Protein AF-A0A849GI35-F1 (afdb_monomer_lite)

Foldseek 3Di:
DDDDDDPPPDDDPPQDPVNVVVVVVCVCCVPPVPPPQVVLCVVPPPCSVVVVVVVVVVVVVVVVVVVVVVVD

Sequence (72 aa):
MNARHREDSGLERAIGPLGVGAIALNGVIGAGIFALPGVAAEAAGLFSPWLFVICAVLIMTVVLSFARAASF

pLDDT: mean 81.99, std 12.87, range [41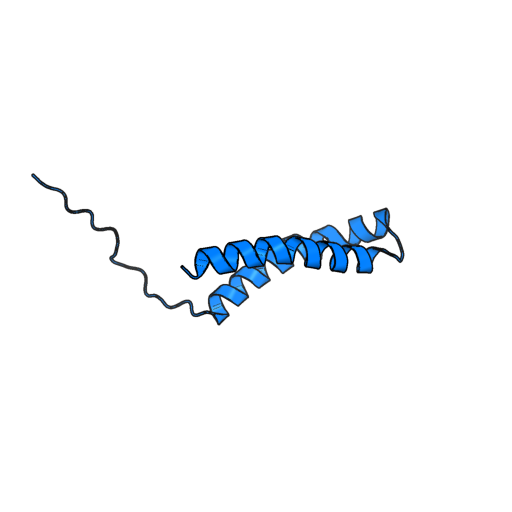.66, 95.12]

Radius of gyration: 19.36 Å; chains: 1; bounding box: 31×25×67 Å

Structure (mmCIF, N/CA/C/O backbone):
data_AF-A0A849GI35-F1
#
_entry.id   AF-A0A849GI35-F1
#
loop_
_atom_site.group_PDB
_atom_site.id
_atom_site.type_symbol
_atom_site.label_atom_id
_atom_site.label_alt_id
_atom_site.label_comp_id
_atom_site.label_asym_id
_atom_site.label_entity_id
_atom_site.label_seq_id
_atom_site.pdbx_PDB_ins_code
_atom_site.Cartn_x
_atom_site.Cartn_y
_atom_site.Cartn_z
_atom_site.occupancy
_atom_site.B_iso_or_equiv
_atom_site.auth_seq_id
_atom_site.auth_comp_id
_atom_site.auth_asym_id
_atom_site.auth_atom_id
_atom_site.pdbx_PDB_model_num
ATOM 1 N N . MET A 1 1 ? -4.235 10.948 48.036 1.00 47.75 1 MET A N 1
ATOM 2 C CA . MET A 1 1 ? -3.344 11.025 46.862 1.00 47.75 1 MET A CA 1
ATOM 3 C C . MET A 1 1 ? -3.546 9.749 46.056 1.00 47.75 1 MET A C 1
ATOM 5 O O . MET A 1 1 ? -3.109 8.712 46.516 1.00 47.75 1 MET A O 1
ATOM 9 N N . ASN A 1 2 ? -4.328 9.786 44.971 1.00 41.66 2 ASN A N 1
ATOM 10 C CA . ASN A 1 2 ? -4.397 8.705 43.976 1.00 41.66 2 ASN A CA 1
ATOM 11 C C . ASN A 1 2 ? -4.938 9.290 42.666 1.00 41.66 2 ASN A C 1
ATOM 13 O O . ASN A 1 2 ? -6.134 9.550 42.531 1.00 41.66 2 ASN A O 1
ATOM 17 N N . ALA A 1 3 ? -4.021 9.569 41.742 1.00 52.97 3 ALA A N 1
ATOM 18 C CA . ALA A 1 3 ? -4.318 10.039 40.400 1.00 52.97 3 ALA A CA 1
ATOM 19 C C . ALA A 1 3 ? -4.959 8.893 39.608 1.00 52.97 3 ALA A C 1
ATOM 21 O O . ALA A 1 3 ? -4.294 7.921 39.256 1.00 52.97 3 ALA A O 1
ATOM 22 N N . ARG A 1 4 ? -6.269 8.984 39.356 1.00 53.44 4 ARG A N 1
ATOM 23 C CA . ARG A 1 4 ? -6.929 8.126 38.370 1.00 53.44 4 ARG A CA 1
ATOM 24 C C . ARG A 1 4 ? -6.549 8.621 36.978 1.00 53.44 4 ARG A C 1
ATOM 26 O O . ARG A 1 4 ? -6.877 9.750 36.626 1.00 53.44 4 ARG A O 1
ATOM 33 N N . HIS A 1 5 ? -5.857 7.768 36.228 1.00 53.12 5 HIS A N 1
ATOM 34 C CA . HIS A 1 5 ? -5.598 7.899 34.795 1.00 53.12 5 HIS A CA 1
ATOM 35 C C . HIS A 1 5 ? -6.900 8.285 34.073 1.00 53.12 5 HIS A C 1
ATOM 37 O O . HIS A 1 5 ? -7.882 7.544 34.121 1.00 53.12 5 HIS A O 1
ATOM 43 N N . ARG A 1 6 ? -6.925 9.465 33.450 1.00 54.97 6 ARG A N 1
ATOM 44 C CA . ARG A 1 6 ? -8.024 9.957 32.614 1.00 54.97 6 ARG A CA 1
ATOM 45 C C . ARG A 1 6 ? -7.493 10.045 31.193 1.00 54.97 6 ARG A C 1
ATOM 47 O O . ARG A 1 6 ? -7.078 11.111 30.764 1.00 54.97 6 ARG A O 1
ATOM 54 N N . GLU A 1 7 ? -7.461 8.913 30.503 1.00 58.78 7 GLU A N 1
ATOM 55 C CA . GLU A 1 7 ? -6.946 8.847 29.127 1.00 58.78 7 GLU A CA 1
ATOM 56 C C . GLU A 1 7 ? -8.007 8.526 28.072 1.00 58.78 7 GLU A C 1
ATOM 58 O O . GLU A 1 7 ? -7.672 8.362 26.911 1.00 58.78 7 GLU A O 1
ATOM 63 N N . ASP A 1 8 ? -9.294 8.541 28.422 1.00 56.34 8 ASP A N 1
ATOM 64 C CA . ASP A 1 8 ? -10.368 8.248 27.463 1.00 56.34 8 ASP A CA 1
ATOM 65 C C . ASP A 1 8 ? -11.496 9.285 27.553 1.00 56.34 8 ASP A C 1
ATOM 67 O O . ASP A 1 8 ? -12.645 9.011 27.892 1.00 56.34 8 ASP A O 1
ATOM 71 N N . SER A 1 9 ? -11.151 10.555 27.343 1.00 59.56 9 SER A N 1
ATOM 72 C CA . SER A 1 9 ? -12.148 11.620 27.229 1.00 59.56 9 SER A CA 1
ATOM 73 C C . SER A 1 9 ? -11.775 12.572 26.100 1.00 59.56 9 SER A C 1
ATOM 75 O O . SER A 1 9 ? -11.111 13.573 26.362 1.00 59.56 9 SER A O 1
ATOM 77 N N . GLY A 1 10 ? -12.204 12.277 24.864 1.00 65.00 10 GLY A N 1
ATOM 78 C CA . GLY A 1 10 ? -12.269 13.323 23.835 1.00 65.00 10 GLY A CA 1
ATOM 79 C C . GLY A 1 10 ? -12.213 12.951 22.352 1.00 65.00 10 GLY A C 1
ATOM 80 O O . GLY A 1 10 ? -12.251 13.880 21.554 1.00 65.00 10 GLY A O 1
ATOM 81 N N . LEU A 1 11 ? -12.127 11.681 21.939 1.00 75.94 11 LEU A N 1
ATOM 82 C CA . LEU A 1 11 ? -12.232 11.345 20.511 1.00 75.94 11 LEU A CA 1
ATOM 83 C C . LEU A 1 11 ? -13.526 10.588 20.225 1.00 75.94 11 LEU A C 1
ATOM 85 O O . LEU A 1 11 ? -13.715 9.451 20.651 1.00 75.94 11 LEU A O 1
ATOM 89 N N . GLU A 1 12 ? -14.417 11.228 19.472 1.00 81.50 12 GLU A N 1
ATOM 90 C CA . GLU A 1 12 ? -15.572 10.551 18.897 1.00 81.50 12 GLU A CA 1
ATOM 91 C C . GLU A 1 12 ? -15.085 9.519 17.868 1.00 81.50 12 GLU A C 1
ATOM 93 O O . GLU A 1 12 ? -14.260 9.833 17.004 1.00 81.50 12 GLU A O 1
ATOM 98 N N . ARG A 1 13 ? -15.586 8.275 17.942 1.00 77.31 13 ARG A N 1
ATOM 99 C CA . ARG A 1 13 ? -15.322 7.232 16.930 1.00 77.31 13 ARG A CA 1
ATOM 100 C C . ARG A 1 13 ? -16.068 7.558 15.632 1.00 77.31 13 ARG A C 1
ATOM 102 O O . ARG A 1 13 ? -17.007 6.869 15.251 1.00 77.31 13 ARG A O 1
ATOM 109 N N . ALA A 1 14 ? -15.627 8.611 14.952 1.00 84.06 14 ALA A N 1
ATOM 110 C CA . ALA A 1 14 ? -16.192 9.087 13.694 1.00 84.06 14 ALA A CA 1
ATOM 111 C C . ALA A 1 14 ? -15.672 8.303 12.475 1.00 84.06 14 ALA A C 1
ATOM 113 O O . ALA A 1 14 ? -16.294 8.301 11.414 1.00 84.06 14 ALA A O 1
ATOM 114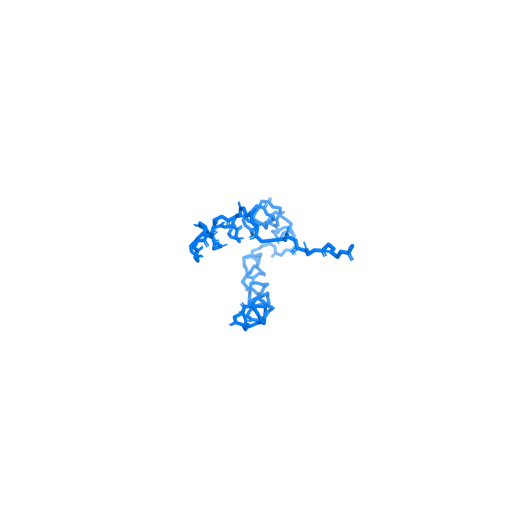 N N . ILE A 1 15 ? -14.526 7.627 12.607 1.00 85.81 15 ILE A N 1
ATOM 115 C CA . ILE A 1 15 ? -13.878 6.926 11.496 1.00 85.81 15 ILE A CA 1
ATOM 116 C C . ILE A 1 15 ? -14.440 5.505 11.402 1.00 85.81 15 ILE A C 1
ATOM 118 O O . ILE A 1 15 ? -14.082 4.614 12.171 1.00 85.81 15 ILE A O 1
ATOM 122 N N . GLY A 1 16 ? -15.331 5.303 10.434 1.00 87.50 16 GLY A N 1
ATOM 123 C CA . GLY A 1 16 ? -15.827 3.983 10.057 1.00 87.50 16 GLY A CA 1
ATOM 124 C C . GLY A 1 16 ? -14.827 3.183 9.206 1.00 87.50 16 GLY A C 1
ATOM 125 O O . GLY A 1 16 ? -13.781 3.701 8.809 1.00 87.50 16 GLY A O 1
ATOM 126 N N . PRO A 1 17 ? -15.162 1.934 8.841 1.00 86.19 17 PRO A N 1
ATOM 127 C CA . PRO A 1 17 ? -14.296 1.059 8.041 1.00 86.19 17 PRO A CA 1
ATOM 128 C C . PRO A 1 17 ? -13.905 1.666 6.684 1.00 86.19 17 PRO A C 1
ATOM 130 O O . PRO A 1 17 ? -12.770 1.510 6.241 1.00 86.19 17 PRO A O 1
ATOM 133 N N . LEU A 1 18 ? -14.807 2.425 6.053 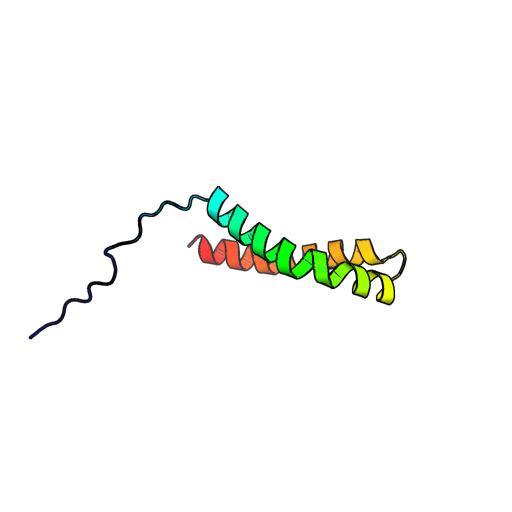1.00 89.44 18 LEU A N 1
ATOM 134 C CA . LEU A 1 18 ? -14.504 3.163 4.822 1.00 89.44 18 LEU A CA 1
ATOM 135 C C . LEU A 1 18 ? -13.486 4.289 5.049 1.00 89.44 18 LEU A C 1
ATOM 137 O O . LEU A 1 18 ? -12.634 4.518 4.197 1.00 89.44 18 LEU A O 1
ATOM 141 N N . GLY A 1 19 ? -13.540 4.962 6.202 1.00 90.50 19 GLY A N 1
ATOM 142 C CA . GLY A 1 19 ? -12.573 5.997 6.569 1.00 90.50 19 GLY A CA 1
ATOM 143 C C . GLY A 1 19 ? -11.182 5.413 6.812 1.00 90.50 19 GLY A C 1
ATOM 144 O O . GLY A 1 19 ? -10.199 5.941 6.300 1.00 90.50 19 GLY A O 1
ATOM 145 N N . VAL A 1 20 ? -11.101 4.267 7.498 1.00 90.44 20 VAL A N 1
ATOM 146 C CA . VAL A 1 20 ? -9.839 3.523 7.659 1.00 90.44 20 VAL A CA 1
ATOM 147 C C . VAL A 1 20 ? -9.284 3.093 6.296 1.00 90.44 20 VAL A C 1
ATOM 149 O O . VAL A 1 20 ? -8.101 3.291 6.022 1.00 90.44 20 VAL A O 1
ATOM 152 N N . GLY A 1 21 ? -10.141 2.574 5.409 1.00 90.56 21 GLY A N 1
ATOM 153 C CA . GLY A 1 21 ? -9.756 2.209 4.044 1.00 90.56 21 GLY A CA 1
ATOM 154 C C . GLY A 1 21 ? -9.241 3.396 3.224 1.00 90.56 21 GLY A C 1
ATOM 155 O O . GLY A 1 21 ? -8.227 3.273 2.541 1.00 90.56 21 GLY A O 1
ATOM 156 N N . ALA A 1 22 ? -9.885 4.561 3.331 1.00 92.50 22 ALA A N 1
ATOM 157 C CA . ALA A 1 22 ? -9.465 5.778 2.639 1.00 92.50 22 ALA A CA 1
ATOM 158 C C . ALA A 1 22 ? -8.092 6.285 3.118 1.00 92.50 22 ALA A C 1
ATOM 160 O O . ALA A 1 22 ? -7.268 6.682 2.294 1.00 92.50 22 ALA A O 1
ATOM 161 N N . ILE A 1 23 ? -7.816 6.221 4.425 1.00 90.38 23 ILE A N 1
ATOM 162 C CA . ILE A 1 23 ? -6.508 6.583 4.995 1.00 90.38 23 ILE A CA 1
ATOM 163 C C . ILE A 1 23 ? -5.419 5.630 4.487 1.00 90.38 23 ILE A C 1
ATOM 165 O O . ILE A 1 23 ? -4.369 6.077 4.025 1.00 90.38 23 ILE A O 1
ATOM 169 N N . ALA A 1 24 ? -5.680 4.319 4.516 1.00 89.44 24 ALA A N 1
ATOM 170 C CA . ALA A 1 24 ? -4.742 3.321 4.008 1.00 89.44 24 ALA A CA 1
ATOM 171 C C . ALA A 1 24 ? -4.455 3.519 2.509 1.00 89.44 24 ALA A C 1
ATOM 173 O O . ALA A 1 24 ? -3.297 3.504 2.090 1.00 89.44 24 ALA A O 1
ATOM 174 N N . LEU A 1 25 ? -5.495 3.772 1.706 1.00 89.75 25 LEU A N 1
ATOM 175 C CA . LEU A 1 25 ? -5.362 4.033 0.274 1.00 89.75 25 LEU A CA 1
ATOM 176 C C . LEU A 1 25 ? -4.535 5.294 -0.001 1.00 89.75 25 LEU A C 1
ATOM 178 O O . LEU A 1 25 ? -3.668 5.276 -0.872 1.00 89.75 25 LEU A O 1
ATOM 182 N N . ASN A 1 26 ? -4.767 6.369 0.758 1.00 90.06 26 ASN A N 1
ATOM 183 C CA . ASN A 1 26 ? -3.998 7.604 0.637 1.00 90.06 26 ASN A CA 1
ATOM 184 C C . ASN A 1 26 ? -2.498 7.363 0.887 1.00 90.06 26 ASN A C 1
ATOM 186 O O . ASN A 1 26 ? -1.675 7.806 0.086 1.00 90.06 26 ASN A O 1
ATOM 190 N N . GLY A 1 27 ? -2.151 6.590 1.923 1.00 85.38 27 GLY A N 1
ATOM 191 C CA . GLY A 1 27 ? -0.761 6.224 2.211 1.00 85.38 27 GLY A CA 1
ATOM 192 C C . GLY A 1 27 ? -0.109 5.391 1.102 1.00 85.38 27 GLY A C 1
ATOM 193 O O . GLY A 1 27 ? 1.008 5.690 0.679 1.00 85.38 27 GLY A O 1
ATOM 194 N N . VAL A 1 28 ? -0.817 4.380 0.583 1.00 87.38 28 VAL A N 1
ATOM 195 C CA . VAL A 1 28 ? -0.300 3.490 -0.475 1.00 87.38 28 VAL A CA 1
ATOM 196 C C . VAL A 1 28 ? -0.114 4.231 -1.799 1.00 87.38 28 VAL A C 1
ATOM 198 O O . VAL A 1 28 ? 0.935 4.100 -2.430 1.00 87.38 28 VAL A O 1
ATOM 201 N N . ILE A 1 29 ? -1.100 5.028 -2.225 1.00 87.56 29 ILE A N 1
ATOM 202 C CA . ILE A 1 29 ? -1.003 5.795 -3.475 1.00 87.56 29 ILE A CA 1
ATOM 203 C C . ILE A 1 29 ? 0.097 6.857 -3.360 1.00 87.56 29 ILE A C 1
ATOM 205 O O . ILE A 1 29 ? 0.917 6.973 -4.271 1.00 87.56 29 ILE A O 1
ATOM 209 N N . GLY A 1 30 ? 0.141 7.594 -2.244 1.00 77.81 30 GLY A N 1
ATOM 210 C CA . GLY A 1 30 ? 1.106 8.672 -2.029 1.00 77.81 30 GLY A CA 1
ATOM 211 C C . GLY A 1 30 ? 2.556 8.188 -2.039 1.00 77.81 30 GLY A C 1
ATOM 212 O O . GLY A 1 30 ? 3.384 8.758 -2.745 1.00 77.81 30 GLY A O 1
ATOM 213 N N . ALA A 1 31 ? 2.859 7.112 -1.307 1.00 75.12 31 ALA A N 1
ATOM 214 C CA . ALA A 1 31 ? 4.220 6.584 -1.220 1.00 75.12 31 ALA A CA 1
ATOM 215 C C . ALA A 1 31 ? 4.612 5.700 -2.419 1.00 75.12 31 ALA A C 1
ATOM 217 O O . ALA A 1 31 ? 5.769 5.696 -2.833 1.00 75.12 31 ALA A O 1
ATOM 218 N N . GLY A 1 32 ? 3.666 4.932 -2.969 1.00 73.38 32 GLY A N 1
ATOM 219 C CA . GLY A 1 32 ? 3.962 3.889 -3.951 1.00 73.38 32 GLY A CA 1
ATOM 220 C C . GLY A 1 32 ? 3.899 4.353 -5.404 1.00 73.38 32 GLY A C 1
ATOM 221 O O . GLY A 1 32 ? 4.846 4.155 -6.163 1.00 73.38 32 GLY A O 1
ATOM 222 N N . ILE A 1 33 ? 2.787 4.968 -5.814 1.00 80.69 33 ILE A N 1
ATOM 223 C CA . ILE A 1 33 ? 2.480 5.172 -7.241 1.00 80.69 33 ILE A CA 1
ATOM 224 C C . ILE A 1 33 ? 3.311 6.294 -7.865 1.00 80.69 33 ILE A C 1
ATOM 226 O O . ILE A 1 33 ? 3.628 6.224 -9.045 1.00 80.69 33 ILE A O 1
ATOM 230 N N . PHE A 1 34 ? 3.707 7.310 -7.104 1.00 76.19 34 PHE A N 1
ATOM 231 C CA . PHE A 1 34 ? 4.465 8.430 -7.671 1.00 76.19 34 PHE A CA 1
ATOM 232 C C . PHE A 1 34 ? 5.976 8.198 -7.713 1.00 76.19 34 PHE A C 1
ATOM 2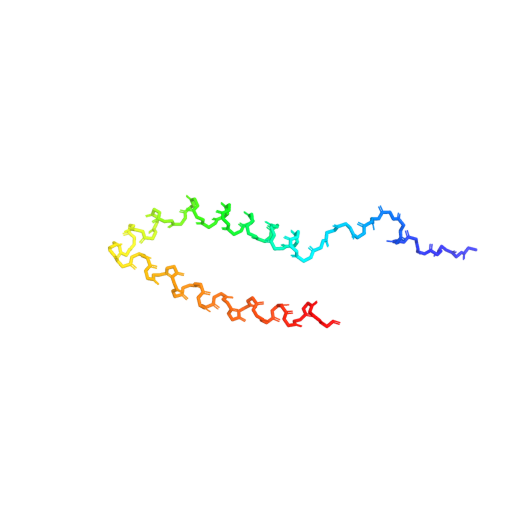34 O O . PHE A 1 34 ? 6.651 8.776 -8.560 1.00 76.19 34 PHE A O 1
ATOM 241 N N . ALA A 1 35 ? 6.511 7.345 -6.839 1.00 72.62 35 ALA A N 1
ATOM 242 C CA . ALA A 1 35 ? 7.951 7.118 -6.749 1.00 72.62 35 ALA A CA 1
ATOM 243 C C . ALA A 1 35 ? 8.417 5.897 -7.555 1.00 72.62 35 ALA A C 1
ATOM 245 O O . ALA A 1 35 ? 9.463 5.938 -8.193 1.00 72.62 35 ALA A O 1
ATOM 246 N N . LEU A 1 36 ? 7.658 4.800 -7.530 1.00 80.00 36 LEU A N 1
ATOM 247 C CA . LEU A 1 36 ? 8.150 3.486 -7.954 1.00 80.00 36 LEU A CA 1
ATOM 248 C C . LEU A 1 36 ? 8.049 3.165 -9.459 1.00 80.00 36 LEU A C 1
ATOM 250 O O . LEU A 1 36 ? 8.912 2.423 -9.930 1.00 80.00 36 LEU A O 1
ATOM 254 N N . PRO A 1 37 ? 7.072 3.666 -10.248 1.00 82.06 37 PRO A N 1
ATOM 255 C CA . PRO A 1 37 ? 6.920 3.241 -11.643 1.00 82.06 37 PRO A CA 1
ATOM 256 C C . PRO A 1 37 ? 8.118 3.562 -12.531 1.00 82.06 37 PRO A C 1
ATOM 258 O O . PRO A 1 37 ? 8.493 2.726 -13.349 1.00 82.06 37 PRO A O 1
ATOM 261 N N . GLY A 1 38 ? 8.739 4.733 -12.349 1.00 83.81 38 GLY A N 1
ATOM 262 C CA . GLY A 1 38 ? 9.928 5.123 -13.114 1.00 83.81 38 GLY A CA 1
ATOM 263 C C . GLY A 1 38 ? 11.097 4.174 -12.858 1.00 83.81 38 GLY A C 1
ATOM 264 O O . GLY A 1 38 ? 11.672 3.630 -13.794 1.00 83.81 38 GLY A O 1
ATOM 265 N N . VAL A 1 39 ? 11.372 3.883 -11.585 1.00 83.81 39 VAL A N 1
ATOM 266 C CA . VAL A 1 39 ? 12.460 2.979 -11.178 1.00 83.81 39 VAL A CA 1
ATOM 267 C C . VAL A 1 39 ? 12.197 1.541 -11.630 1.00 83.81 39 VAL A C 1
ATOM 269 O O . VAL A 1 39 ? 13.104 0.847 -12.079 1.00 83.81 39 VAL A O 1
ATOM 272 N N . ALA A 1 40 ? 10.944 1.087 -11.547 1.00 85.56 40 ALA A N 1
ATOM 273 C CA . ALA A 1 40 ? 10.554 -0.245 -11.995 1.00 85.56 40 ALA A CA 1
ATOM 274 C C . ALA A 1 40 ? 10.651 -0.392 -13.524 1.00 85.56 40 ALA A C 1
ATOM 276 O O . ALA A 1 40 ? 11.063 -1.443 -14.014 1.00 85.56 40 ALA A O 1
ATOM 277 N N . ALA A 1 41 ? 10.302 0.654 -14.283 1.00 86.12 41 ALA A N 1
ATOM 278 C CA . ALA A 1 41 ? 10.456 0.680 -15.737 1.00 86.12 41 ALA A CA 1
ATOM 279 C C . ALA A 1 41 ? 11.933 0.657 -16.162 1.00 86.12 41 ALA A C 1
ATOM 281 O O . ALA A 1 41 ? 12.277 -0.086 -17.077 1.00 86.12 41 ALA A O 1
ATOM 282 N N . GLU A 1 42 ? 12.805 1.388 -15.466 1.00 86.25 42 GLU A N 1
ATOM 283 C CA . GLU A 1 42 ? 14.256 1.361 -15.707 1.00 86.25 42 GLU A CA 1
ATOM 284 C C . GLU A 1 42 ? 14.856 -0.023 -15.400 1.00 86.25 42 GLU A C 1
ATOM 286 O O . GLU A 1 42 ? 15.678 -0.534 -16.157 1.00 86.25 42 GLU A O 1
ATOM 291 N N . ALA A 1 43 ? 14.416 -0.665 -14.313 1.00 85.00 43 ALA A N 1
ATOM 292 C CA . ALA A 1 43 ? 14.958 -1.951 -13.876 1.00 85.00 43 ALA A CA 1
ATOM 293 C C . ALA A 1 43 ? 14.447 -3.158 -14.685 1.00 85.00 43 ALA A C 1
ATOM 295 O O . ALA A 1 43 ? 15.180 -4.131 -14.859 1.00 85.00 43 ALA A O 1
ATOM 296 N N . ALA A 1 44 ? 13.190 -3.136 -15.145 1.00 83.81 44 ALA A N 1
ATOM 297 C CA . ALA A 1 44 ? 12.524 -4.312 -15.720 1.00 83.81 44 ALA A CA 1
ATOM 298 C C . ALA A 1 44 ? 11.874 -4.084 -17.094 1.00 83.81 44 ALA A C 1
ATOM 300 O O . ALA A 1 44 ? 11.303 -5.018 -17.666 1.00 83.81 44 ALA A O 1
ATOM 301 N N . GLY A 1 45 ? 11.937 -2.869 -17.645 1.00 83.69 45 GLY A N 1
ATOM 302 C CA . GLY A 1 45 ? 11.380 -2.540 -18.956 1.00 83.69 45 GLY A CA 1
ATOM 303 C C . GLY A 1 45 ? 9.901 -2.918 -19.074 1.00 83.69 45 GLY A C 1
ATOM 304 O O . GLY A 1 45 ? 9.084 -2.594 -18.211 1.00 83.69 45 GLY A O 1
ATOM 305 N N . LEU A 1 46 ? 9.549 -3.664 -20.126 1.00 86.12 46 LEU A N 1
ATOM 306 C CA . LEU A 1 46 ? 8.173 -4.115 -20.380 1.00 86.12 46 LEU A CA 1
ATOM 307 C C . LEU A 1 46 ? 7.620 -5.066 -19.300 1.00 86.12 46 LEU A C 1
ATOM 309 O O . LEU A 1 46 ? 6.407 -5.250 -19.207 1.00 86.12 46 LEU A O 1
ATOM 313 N N . PHE A 1 47 ? 8.490 -5.673 -18.486 1.00 87.50 47 PHE A N 1
ATOM 314 C CA . PHE A 1 47 ? 8.095 -6.555 -17.387 1.00 87.50 47 PHE A CA 1
ATOM 315 C C . PHE A 1 47 ? 7.764 -5.790 -16.092 1.00 87.50 47 PHE A C 1
ATOM 317 O O . PHE A 1 47 ? 7.241 -6.371 -15.144 1.00 87.50 47 PHE A O 1
ATOM 324 N N . SER A 1 48 ? 7.995 -4.474 -16.053 1.00 84.31 48 SER A N 1
ATOM 325 C CA . SER A 1 48 ? 7.723 -3.607 -14.898 1.00 84.31 48 SER A CA 1
ATOM 326 C C . SER A 1 48 ? 6.319 -3.771 -14.276 1.00 84.31 48 SER A C 1
ATOM 328 O O . SER A 1 48 ? 6.240 -3.932 -13.056 1.00 84.31 48 SER A O 1
ATOM 330 N N . PRO A 1 49 ? 5.204 -3.856 -15.039 1.00 86.62 49 PRO A N 1
ATOM 331 C CA . PRO A 1 49 ? 3.870 -4.046 -14.456 1.00 86.62 49 PRO A CA 1
ATOM 332 C C . PRO A 1 49 ? 3.730 -5.346 -13.654 1.00 86.62 49 PRO A C 1
ATOM 334 O O . PRO A 1 49 ? 3.043 -5.380 -12.633 1.00 86.62 49 PRO A O 1
ATOM 337 N N . TRP A 1 50 ? 4.409 -6.413 -14.082 1.00 89.62 50 TRP A N 1
ATOM 338 C CA . TRP A 1 50 ? 4.357 -7.708 -13.406 1.00 89.62 50 TRP A CA 1
ATOM 339 C C . TRP A 1 50 ? 5.044 -7.675 -12.041 1.00 89.62 50 TRP A C 1
ATOM 341 O O . TRP A 1 50 ? 4.577 -8.337 -11.114 1.00 89.62 50 TRP A O 1
ATOM 351 N N . LEU A 1 51 ? 6.088 -6.857 -11.875 1.00 88.38 51 LEU A N 1
ATOM 352 C CA . LEU A 1 51 ? 6.735 -6.666 -10.575 1.00 88.38 51 LEU A CA 1
ATOM 353 C C . LEU A 1 51 ? 5.778 -6.067 -9.543 1.00 88.38 51 LEU A C 1
ATOM 355 O O . LEU A 1 51 ? 5.774 -6.510 -8.396 1.00 88.38 51 LEU A O 1
ATOM 359 N N . PHE A 1 52 ? 4.923 -5.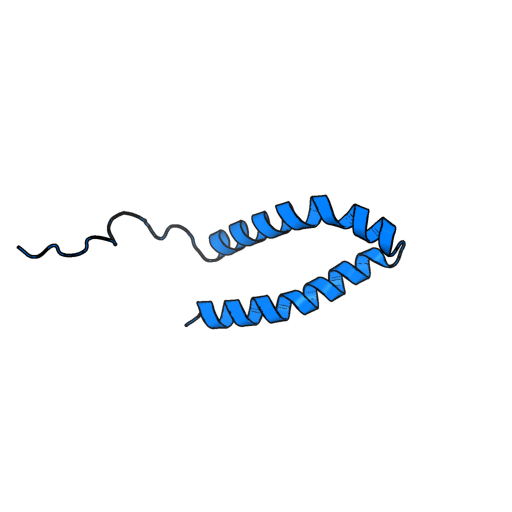121 -9.943 1.00 88.00 52 PHE A N 1
ATOM 360 C CA . PHE A 1 52 ? 3.909 -4.566 -9.043 1.00 88.00 52 PHE A CA 1
ATOM 361 C C . PHE A 1 52 ? 2.907 -5.625 -8.590 1.00 88.00 52 PHE A C 1
ATOM 363 O O . PHE A 1 52 ? 2.568 -5.668 -7.410 1.00 88.00 52 PHE A O 1
ATOM 370 N N . VAL A 1 53 ? 2.475 -6.512 -9.492 1.00 90.31 53 VAL A N 1
ATOM 371 C CA . VAL A 1 53 ? 1.549 -7.604 -9.152 1.00 90.31 53 VAL A CA 1
ATOM 372 C C . VAL A 1 53 ? 2.197 -8.587 -8.177 1.00 90.31 53 VAL A C 1
ATOM 374 O O . VAL A 1 53 ? 1.595 -8.928 -7.161 1.00 90.31 53 VAL A O 1
ATOM 377 N N . ILE A 1 54 ? 3.438 -9.006 -8.439 1.00 91.69 54 ILE A N 1
ATOM 378 C CA . ILE A 1 54 ? 4.168 -9.933 -7.563 1.00 91.69 54 ILE A CA 1
ATOM 379 C C . ILE A 1 54 ? 4.382 -9.303 -6.181 1.00 91.69 54 ILE A C 1
ATOM 381 O O . ILE A 1 54 ? 4.046 -9.917 -5.168 1.00 91.69 54 ILE A O 1
ATOM 385 N N . CYS A 1 55 ? 4.866 -8.059 -6.122 1.00 90.50 55 CYS A N 1
ATOM 386 C CA . CYS A 1 55 ? 5.031 -7.333 -4.863 1.00 90.50 55 CYS A CA 1
ATOM 387 C C . CYS A 1 55 ? 3.705 -7.168 -4.114 1.00 90.50 55 CYS A C 1
ATOM 389 O O . CYS A 1 55 ? 3.675 -7.346 -2.898 1.00 90.50 55 CYS A O 1
ATOM 391 N N . ALA A 1 56 ? 2.605 -6.878 -4.814 1.00 90.56 56 ALA A N 1
ATOM 392 C CA . ALA A 1 56 ? 1.288 -6.763 -4.196 1.00 90.56 56 ALA A CA 1
ATOM 393 C C . ALA A 1 56 ? 0.841 -8.082 -3.552 1.00 90.56 56 ALA A C 1
ATOM 395 O O . ALA A 1 56 ? 0.359 -8.067 -2.422 1.00 90.56 56 ALA A O 1
ATOM 396 N N . VAL A 1 57 ? 1.050 -9.223 -4.219 1.00 94.56 57 VAL A N 1
ATOM 397 C CA . VAL A 1 57 ? 0.738 -10.550 -3.658 1.00 94.56 57 VAL A CA 1
ATOM 398 C C . VAL A 1 57 ? 1.586 -10.836 -2.418 1.00 94.56 57 VAL A C 1
ATOM 400 O O . VAL A 1 57 ? 1.056 -11.276 -1.398 1.00 94.56 57 VAL A O 1
ATOM 403 N N . LEU A 1 58 ? 2.888 -10.543 -2.469 1.00 95.12 58 LEU A N 1
ATOM 404 C CA . LEU A 1 58 ? 3.780 -10.737 -1.323 1.00 95.12 58 LEU A CA 1
ATOM 405 C C . LEU A 1 58 ? 3.361 -9.865 -0.132 1.00 95.12 58 LEU A C 1
ATOM 407 O O . LEU A 1 58 ? 3.189 -10.379 0.973 1.00 95.12 58 LEU A O 1
ATOM 411 N N . ILE A 1 59 ? 3.116 -8.571 -0.356 1.00 92.56 59 ILE A N 1
ATOM 412 C CA . ILE A 1 59 ? 2.667 -7.637 0.687 1.00 92.56 59 ILE A CA 1
ATOM 413 C C . ILE A 1 59 ? 1.287 -8.031 1.223 1.00 92.56 59 ILE A C 1
ATOM 415 O O . ILE A 1 59 ? 1.044 -7.901 2.422 1.00 92.56 59 ILE A O 1
ATOM 419 N N . MET A 1 60 ? 0.394 -8.567 0.388 1.00 93.31 60 MET A N 1
ATOM 420 C CA . MET A 1 60 ? -0.932 -9.008 0.824 1.00 93.31 60 MET A CA 1
ATOM 421 C C . MET A 1 60 ? -0.854 -10.064 1.936 1.00 93.31 60 MET A C 1
ATOM 423 O O . MET A 1 60 ? -1.671 -10.025 2.852 1.00 93.31 60 MET A O 1
ATOM 427 N N . THR A 1 61 ? 0.148 -10.949 1.937 1.00 93.75 61 THR A N 1
ATOM 428 C CA . THR A 1 61 ? 0.335 -11.922 3.034 1.00 93.75 61 THR A CA 1
ATOM 429 C C . THR A 1 61 ? 0.632 -11.245 4.378 1.00 93.75 61 THR A C 1
ATOM 431 O O . THR A 1 61 ? 0.093 -11.633 5.421 1.00 93.75 61 THR A O 1
ATOM 434 N N . VAL A 1 62 ? 1.423 -10.170 4.348 1.00 94.06 62 VAL A N 1
ATOM 435 C CA . VAL A 1 62 ? 1.733 -9.341 5.516 1.00 94.06 62 VAL A CA 1
ATOM 436 C C . VAL A 1 62 ? 0.479 -8.593 5.961 1.00 94.06 62 VAL A C 1
ATOM 438 O O . VAL A 1 62 ? 0.097 -8.671 7.127 1.00 94.06 62 VAL A O 1
ATOM 441 N N . VAL A 1 63 ? -0.218 -7.940 5.025 1.00 92.88 63 VAL A N 1
ATOM 442 C CA . VAL A 1 63 ? -1.456 -7.194 5.303 1.00 92.88 63 VAL A CA 1
ATOM 443 C C . VAL A 1 63 ? -2.520 -8.098 5.916 1.00 92.88 63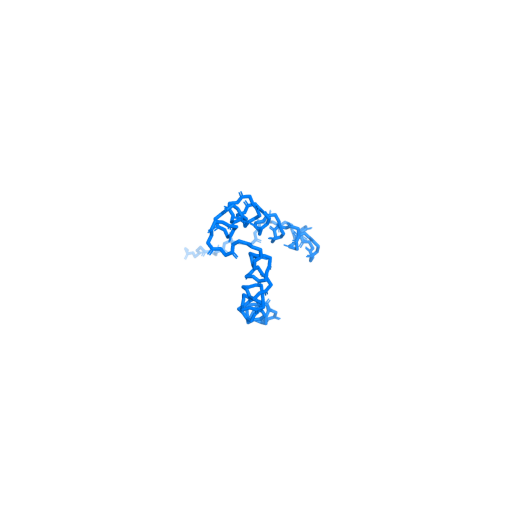 VAL A C 1
ATOM 445 O O . VAL A 1 63 ? -3.144 -7.703 6.893 1.00 92.88 63 VAL A O 1
ATOM 448 N N . LEU A 1 64 ? -2.705 -9.318 5.409 1.00 93.00 64 LEU A N 1
ATOM 449 C CA . LEU A 1 64 ? -3.654 -10.280 5.973 1.00 93.00 64 LEU A CA 1
ATOM 450 C C . LEU A 1 64 ? -3.281 -10.678 7.405 1.00 93.00 64 LEU A C 1
ATOM 452 O O . LEU A 1 64 ? -4.163 -10.772 8.254 1.00 93.00 64 LEU A O 1
ATOM 456 N N . SER A 1 65 ? -1.992 -10.854 7.699 1.00 94.19 65 SER A N 1
ATOM 457 C CA . SER A 1 65 ? -1.522 -11.154 9.058 1.00 94.19 65 SER A CA 1
ATOM 458 C C . SER A 1 65 ? -1.859 -10.020 10.032 1.00 94.19 65 SER A C 1
ATOM 460 O O . SER A 1 65 ? -2.425 -10.264 11.098 1.00 94.19 65 SER A O 1
ATOM 462 N N . PHE A 1 66 ? -1.602 -8.770 9.633 1.00 92.25 66 PHE A N 1
ATOM 463 C CA . PHE A 1 66 ? -1.963 -7.590 10.423 1.00 92.25 66 PHE A CA 1
ATOM 464 C C . PHE A 1 66 ? -3.475 -7.387 10.524 1.00 92.25 66 PHE A C 1
ATOM 466 O O . PHE A 1 66 ? -3.969 -7.065 11.598 1.00 92.25 66 PHE A O 1
ATOM 473 N N . ALA A 1 67 ? -4.226 -7.616 9.448 1.00 90.88 67 ALA A N 1
ATOM 474 C CA . ALA A 1 67 ? -5.683 -7.522 9.455 1.00 90.88 67 ALA A CA 1
ATOM 475 C C . ALA A 1 67 ? -6.303 -8.548 10.410 1.00 90.88 67 ALA A C 1
ATOM 477 O O . ALA A 1 67 ? -7.253 -8.235 11.124 1.00 90.88 67 ALA A O 1
ATOM 478 N N . ARG A 1 68 ? -5.745 -9.765 10.468 1.00 92.00 68 ARG A N 1
ATOM 479 C CA . ARG A 1 68 ? -6.145 -10.774 11.454 1.00 92.00 68 ARG A CA 1
ATOM 480 C C . ARG A 1 68 ? -5.795 -10.330 12.869 1.00 92.00 68 ARG A C 1
ATOM 482 O O . ARG A 1 68 ? -6.665 -10.425 13.722 1.00 92.00 68 ARG A O 1
ATOM 489 N N . ALA A 1 69 ? -4.590 -9.813 13.106 1.00 92.06 69 ALA A N 1
ATOM 490 C CA . ALA A 1 69 ? -4.182 -9.312 14.420 1.00 92.06 69 ALA A CA 1
ATOM 491 C C . ALA A 1 69 ? -5.044 -8.132 14.906 1.00 92.06 69 ALA A C 1
ATOM 493 O O . ALA A 1 69 ? -5.426 -8.105 16.066 1.00 92.06 69 ALA A O 1
ATOM 494 N N . ALA A 1 70 ? -5.397 -7.199 14.020 1.00 87.38 70 ALA A N 1
ATOM 495 C CA . ALA A 1 70 ? -6.227 -6.034 14.331 1.00 87.38 70 ALA A CA 1
ATOM 496 C C . ALA A 1 70 ? -7.721 -6.359 14.507 1.00 87.38 70 ALA A C 1
ATOM 498 O O . ALA A 1 70 ? -8.493 -5.499 14.924 1.00 87.38 70 ALA A O 1
ATOM 499 N N . SER A 1 71 ? -8.145 -7.570 14.136 1.00 82.81 71 SER A N 1
ATOM 500 C CA . SER A 1 71 ? -9.525 -8.030 14.297 1.00 82.81 71 SER A CA 1
ATOM 501 C C . SER A 1 71 ? -9.791 -8.681 15.662 1.00 82.81 71 SER A C 1
ATOM 503 O O . SER A 1 71 ? -10.958 -8.967 15.940 1.00 82.81 71 SER A O 1
ATOM 505 N N . PHE A 1 72 ? -8.750 -8.967 16.452 1.00 58.00 72 PHE A N 1
ATOM 506 C CA . PHE A 1 72 ? -8.839 -9.483 17.824 1.00 58.00 72 PHE A CA 1
ATOM 507 C C . PHE A 1 72 ? -8.790 -8.336 18.834 1.00 58.00 72 PHE A C 1
ATOM 509 O O . PHE A 1 72 ? -9.493 -8.458 19.861 1.00 58.00 72 PHE A O 1
#

Secondary structure (DSSP, 8-state):
--------SS------HHHHHHHHHHHHIIIIITTHHHHHHHHHGGGHHHHHHHHHHHHHHHHHHHHHHTT-